Protein AF-A0A9N9IA95-F1 (afdb_monomer)

Sequence (141 aa):
MTVQQLKEKLVTHISIPADNMRLVYSGRVLKDEDMVDLYGVKEGHTIHVVRGAANRAAEQAANVTPTTTPTQRNVNGTATNSFGINHFGTSFEQDMRNMMNSPVIRALEEMGFVDQAANIRALLATGGDVNSAIEFLLAHR

Radius of gyration: 24.12 Å; Cα contacts (8 Å, |Δi|>4): 104; chains: 1; bounding box: 61×49×52 Å

Solvent-accessible surface area (backbone atoms only — not comparable to full-atom values): 9153 Å² total; per-residue (Å²): 108,36,36,44,60,52,34,56,59,41,36,79,80,38,102,50,55,51,73,31,50,36,46,36,46,98,92,38,72,67,52,52,88,39,50,42,60,80,76,70,61,55,90,94,63,81,69,49,77,44,83,37,75,59,63,83,85,59,82,86,76,85,91,83,84,85,91,83,88,88,84,90,87,88,82,85,88,79,93,73,92,75,81,90,79,83,84,87,81,61,74,66,62,54,50,53,52,53,50,70,71,30,74,66,52,55,54,39,35,75,74,67,51,72,52,61,67,61,52,50,50,23,22,63,75,48,74,67,36,65,72,57,16,52,54,50,48,64,75,72,106

Organism: NCBI:txid60492

pLDDT: mean 73.69, std 18.33, range [34.16, 94.69]

Mean predicted aligned error: 19.48 Å

Foldseek 3Di:
DFPLVVLVVVVVVDVAHSQQKWKADPNDTGDRRDDPVVSVDDPPGDIDIDGHDRPPVPVPDDDDDDDDDDDDDDDDDDDDDDDDDDPPPDVVVVVLVVVLPDVLLVVCVVVVNVPSVLLSVLCVVVVNDSVSSVVVSVVVD

Nearest PDB structures (foldseek):
  6qk9-assembly1_B  TM=9.459E-01  e=5.546E-04  Homo sapiens
  6nxl-assembly1_A  TM=9.500E-01  e=1.525E-03  Homo sapiens
  5o6t-assembly2_C  TM=9.173E-01  e=2.092E-03  Homo sapiens
  6njg-assembly1_C-2  TM=8.821E-01  e=1.525E-03  Homo sapiens
  5o6s-assembly1_A  TM=9.105E-01  e=3.696E-03  Homo sapiens

Secondary structure (DSSP, 8-state):
-BHHHHHHHHHHHSSS-GGGEEEEETTEEPPTTSBGGGGT--TT---EEEE--S-TTSTTS---------------------------SSHHHHHHHHHHT-HHHHHHHHTT---HHHHHHHHHHHTS-HHHHHHHHHHT-

InterPro domains:
  IPR000626 Ubiquitin-like domain [PF00240] (2-51)
  IPR000626 Ubiquitin-like domain [PS50053] (1-50)
  IPR009060 UBA-like superfamily [SSF46934] (96-139)
  IPR015496 Ubiquilin [PTHR10677] (1-103)
  IPR015940 Ubiquitin-associated domain [PF22562] (104-140)
  IPR015940 Ubiquitin-associated domain [PS50030] (99-140)
  IPR015940 Ubiquitin-associated domain [SM00165] (101-139)
  IPR029071 Ubiquitin-like domain superfamily [SSF54236] (1-72)

Structure (mmCIF, N/CA/C/O backbone):
data_AF-A0A9N9IA95-F1
#
_entry.id   AF-A0A9N9IA95-F1
#
loop_
_atom_site.group_PDB
_atom_site.id
_atom_site.type_symbol
_atom_site.label_atom_id
_atom_site.label_alt_id
_atom_site.label_comp_id
_atom_site.label_asym_id
_atom_site.label_entity_id
_atom_site.label_seq_id
_atom_site.pdbx_PDB_ins_code
_atom_site.Cartn_x
_atom_site.Cartn_y
_atom_site.Cartn_z
_atom_site.occupancy
_atom_site.B_iso_or_equiv
_atom_site.auth_seq_id
_atom_site.auth_comp_id
_atom_site.auth_asym_id
_atom_site.auth_atom_id
_atom_site.pdbx_PDB_model_num
ATOM 1 N N . MET A 1 1 ? -8.504 0.773 23.557 1.00 86.69 1 MET A N 1
ATOM 2 C CA . MET A 1 1 ? -7.602 -0.143 22.823 1.00 86.69 1 MET A CA 1
ATOM 3 C C . MET A 1 1 ? -6.894 0.671 21.759 1.00 86.69 1 MET A C 1
ATOM 5 O O . MET A 1 1 ? -7.575 1.378 21.017 1.00 86.69 1 MET A O 1
ATOM 9 N N . THR A 1 2 ? -5.563 0.617 21.722 1.00 94.62 2 THR A N 1
ATOM 10 C CA . THR A 1 2 ? -4.786 1.251 20.648 1.00 94.62 2 THR A CA 1
ATOM 11 C C . THR A 1 2 ? -4.814 0.391 19.391 1.00 94.62 2 THR A C 1
ATOM 13 O O . THR A 1 2 ? -5.128 -0.802 19.433 1.00 94.62 2 THR A O 1
ATOM 16 N N . VAL A 1 3 ? -4.489 0.996 18.257 1.00 93.81 3 VAL A N 1
ATOM 17 C CA . VAL A 1 3 ? -4.404 0.291 16.974 1.00 93.81 3 VAL A CA 1
ATOM 18 C C . VAL A 1 3 ? -3.288 -0.754 17.001 1.00 93.81 3 VAL A C 1
ATOM 20 O O . VAL A 1 3 ? -3.482 -1.848 16.473 1.00 93.81 3 VAL A O 1
ATOM 23 N N . GLN A 1 4 ? -2.170 -0.481 17.682 1.00 93.00 4 GLN A N 1
ATOM 24 C CA . GLN A 1 4 ? -1.114 -1.472 17.909 1.00 93.00 4 GLN A CA 1
ATOM 25 C C . GLN A 1 4 ? -1.643 -2.726 18.623 1.00 93.00 4 GLN A C 1
ATOM 27 O O . GLN A 1 4 ? -1.453 -3.836 18.132 1.00 93.00 4 GLN A O 1
ATOM 32 N N . GLN A 1 5 ? -2.383 -2.561 19.723 1.00 92.94 5 GLN A N 1
AT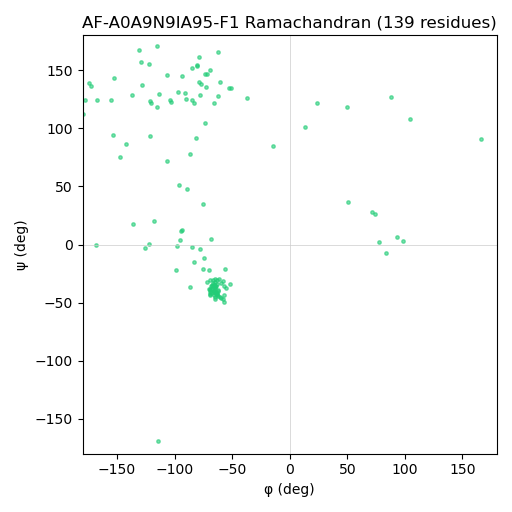OM 33 C CA . GLN A 1 5 ? -2.965 -3.692 20.460 1.00 92.94 5 GLN A CA 1
ATOM 34 C C . GLN A 1 5 ? -3.979 -4.478 19.617 1.00 92.94 5 GLN A C 1
ATOM 36 O O . GLN A 1 5 ? -4.094 -5.699 19.736 1.00 92.94 5 GLN A O 1
ATOM 41 N N . LEU A 1 6 ? -4.723 -3.789 18.744 1.00 92.25 6 LEU A N 1
ATOM 42 C CA . LEU A 1 6 ? -5.619 -4.439 17.789 1.00 92.25 6 LEU A CA 1
ATOM 43 C C . LEU A 1 6 ? -4.834 -5.275 16.766 1.00 92.25 6 LEU A C 1
ATOM 45 O O . LEU A 1 6 ? -5.215 -6.416 16.509 1.00 92.25 6 LEU A O 1
ATOM 49 N N . LYS A 1 7 ? -3.722 -4.756 16.225 1.00 91.38 7 LYS A N 1
ATOM 50 C CA . LYS A 1 7 ? -2.824 -5.513 15.336 1.00 91.38 7 LYS A CA 1
ATOM 51 C C . LYS A 1 7 ? -2.286 -6.765 16.016 1.00 91.38 7 LYS A C 1
ATOM 53 O O . LYS A 1 7 ? -2.347 -7.830 15.417 1.00 91.38 7 LYS A O 1
ATOM 58 N N . GLU A 1 8 ? -1.806 -6.659 17.254 1.00 92.25 8 GLU A N 1
ATOM 59 C CA . GLU A 1 8 ? -1.266 -7.797 18.013 1.00 92.25 8 GLU A CA 1
ATOM 60 C C . GLU A 1 8 ? -2.289 -8.928 18.158 1.00 92.25 8 GLU A C 1
ATOM 62 O O . GLU A 1 8 ? -1.965 -10.089 17.916 1.00 92.25 8 GLU A O 1
ATOM 67 N N . LYS A 1 9 ? -3.550 -8.592 1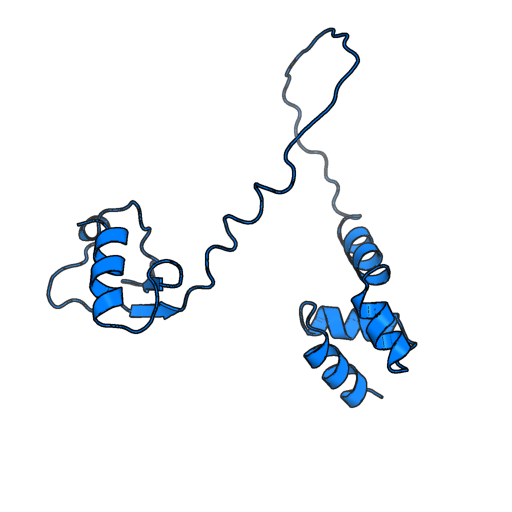8.457 1.00 90.94 9 LYS A N 1
ATOM 68 C CA . LYS A 1 9 ? -4.640 -9.578 18.483 1.00 90.94 9 LYS A CA 1
ATOM 69 C C . LYS A 1 9 ? -4.918 -10.186 17.111 1.00 90.94 9 LYS A C 1
ATOM 71 O O . LYS A 1 9 ? -5.219 -11.373 17.014 1.00 90.94 9 LYS A O 1
ATOM 76 N N . LEU A 1 10 ? -4.826 -9.384 16.051 1.00 90.88 10 LEU A N 1
ATOM 77 C CA . LEU A 1 10 ? -5.031 -9.860 14.688 1.00 90.88 10 LEU A CA 1
ATOM 78 C C . LEU A 1 10 ? -3.921 -10.821 14.253 1.00 90.88 10 LEU A C 1
ATOM 80 O O . LEU A 1 10 ? -4.249 -11.824 13.636 1.00 90.88 10 LEU A O 1
ATOM 84 N N . VAL A 1 11 ? -2.654 -10.606 14.627 1.00 90.75 11 VAL A N 1
ATOM 85 C CA . VAL A 1 11 ? -1.529 -11.513 14.288 1.00 90.75 11 VAL A CA 1
ATOM 86 C C . VAL A 1 11 ? -1.816 -12.971 14.669 1.00 90.75 11 VAL A C 1
ATOM 88 O O . VAL A 1 11 ? -1.400 -13.888 13.970 1.00 90.75 11 VAL A O 1
ATOM 91 N N . THR A 1 12 ? -2.551 -13.214 15.757 1.00 90.00 12 THR A N 1
ATOM 92 C CA . THR A 1 12 ? -2.933 -14.576 16.165 1.00 90.00 12 THR A CA 1
ATOM 93 C C . THR A 1 12 ? -3.943 -15.221 15.212 1.00 90.00 12 THR A C 1
ATOM 95 O O . THR A 1 12 ? -3.955 -16.438 15.049 1.00 90.00 12 THR A O 1
ATOM 98 N N . HIS A 1 13 ? -4.795 -14.416 14.582 1.00 85.38 13 HIS A N 1
ATOM 99 C CA . HIS A 1 13 ? -5.862 -14.877 13.695 1.00 85.38 13 HIS A CA 1
ATOM 100 C C . HIS A 1 13 ? -5.498 -14.796 12.210 1.00 85.38 13 HIS A C 1
ATOM 102 O O . HIS A 1 13 ? -6.095 -15.502 11.398 1.00 85.38 13 HIS A O 1
ATOM 108 N N . ILE A 1 14 ? -4.536 -13.951 11.842 1.00 86.00 14 ILE A N 1
ATOM 109 C CA . ILE A 1 14 ? -4.104 -13.734 10.464 1.00 86.00 14 ILE A CA 1
ATOM 110 C C . ILE A 1 14 ? -2.588 -13.877 10.345 1.00 86.00 14 ILE A C 1
ATOM 112 O O . ILE A 1 14 ? -1.830 -13.348 11.147 1.00 86.00 14 ILE A O 1
ATOM 116 N N . SER A 1 15 ? -2.126 -14.550 9.291 1.00 86.38 15 SER A N 1
ATOM 117 C CA . SER A 1 15 ? -0.702 -14.847 9.058 1.00 86.38 15 SER A CA 1
ATOM 118 C C . SER A 1 15 ? 0.120 -13.631 8.571 1.00 86.38 15 SER A C 1
ATOM 120 O O . SER A 1 15 ? 1.016 -13.774 7.737 1.00 86.38 15 SER A O 1
ATOM 122 N N . ILE A 1 16 ? -0.197 -12.421 9.041 1.00 85.69 16 ILE A N 1
ATOM 123 C CA . ILE A 1 16 ? 0.494 -11.166 8.711 1.00 85.69 16 ILE A CA 1
ATOM 124 C C . ILE A 1 16 ? 1.021 -10.569 10.023 1.00 85.69 16 ILE A C 1
ATOM 126 O O . ILE A 1 16 ? 0.216 -10.299 10.913 1.00 85.69 16 ILE A O 1
ATOM 130 N N . PRO A 1 17 ? 2.337 -10.336 10.169 1.00 88.62 17 PRO A N 1
ATOM 131 C CA . PRO A 1 17 ? 2.893 -9.747 11.384 1.00 88.62 17 PRO A CA 1
ATOM 132 C C . PRO A 1 17 ? 2.476 -8.276 11.529 1.00 88.62 17 PRO A C 1
ATOM 134 O O . PRO A 1 17 ? 2.295 -7.582 10.528 1.00 88.62 17 PRO A O 1
ATOM 137 N N . ALA A 1 18 ? 2.362 -7.794 12.771 1.00 87.50 18 ALA A N 1
ATOM 138 C CA . ALA A 1 18 ? 1.859 -6.452 13.092 1.00 87.50 18 ALA A CA 1
ATOM 139 C C . ALA A 1 18 ? 2.624 -5.326 12.371 1.00 87.50 18 ALA A C 1
ATOM 141 O O . ALA A 1 18 ? 2.005 -4.372 11.902 1.00 87.50 18 ALA A O 1
ATOM 142 N N . ASP A 1 19 ? 3.942 -5.477 12.215 1.00 86.69 19 ASP A N 1
ATOM 143 C CA . ASP A 1 19 ? 4.804 -4.507 11.524 1.00 86.69 19 ASP A CA 1
ATOM 144 C C . ASP A 1 19 ? 4.480 -4.376 10.022 1.00 86.69 19 ASP A C 1
ATOM 146 O O . ASP A 1 19 ? 4.509 -3.290 9.449 1.00 86.69 19 ASP A O 1
ATOM 150 N N . ASN A 1 20 ? 4.040 -5.474 9.398 1.00 90.12 20 ASN A N 1
ATOM 151 C CA . ASN A 1 20 ? 3.599 -5.510 8.002 1.00 90.12 20 ASN A CA 1
ATOM 152 C C . ASN A 1 20 ? 2.084 -5.305 7.856 1.00 90.12 20 ASN A C 1
ATOM 154 O O . ASN A 1 20 ? 1.519 -5.591 6.799 1.00 90.12 20 ASN A O 1
ATOM 158 N N . MET A 1 21 ? 1.388 -4.869 8.907 1.00 90.62 21 MET A N 1
ATOM 159 C CA . MET A 1 21 ? -0.065 -4.749 8.905 1.00 90.62 21 MET A CA 1
ATOM 160 C C . MET A 1 21 ? -0.483 -3.287 8.763 1.00 90.62 21 MET A C 1
ATOM 162 O O . MET A 1 21 ? -0.129 -2.437 9.581 1.00 90.62 21 MET A O 1
ATOM 166 N N . ARG A 1 22 ? -1.299 -2.988 7.749 1.00 90.81 22 ARG A N 1
ATOM 167 C CA . ARG A 1 22 ? -1.936 -1.678 7.581 1.00 90.81 22 ARG A CA 1
ATOM 168 C C . ARG A 1 22 ? -3.444 -1.840 7.721 1.00 90.81 22 ARG A C 1
ATOM 170 O O . ARG A 1 22 ? -4.068 -2.552 6.936 1.00 90.81 22 ARG A O 1
ATOM 177 N N . LEU A 1 2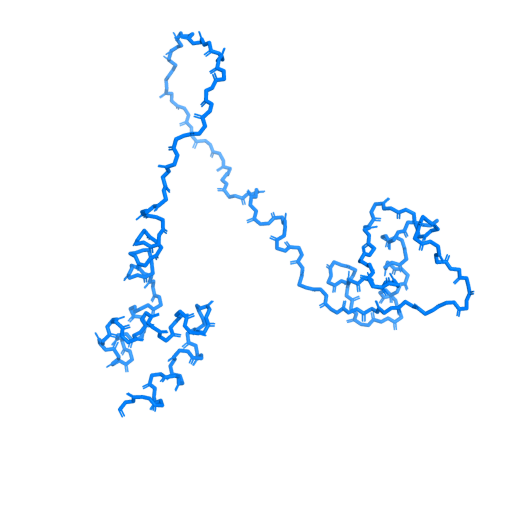3 ? -4.016 -1.178 8.723 1.00 92.50 23 LEU A N 1
ATOM 178 C CA . LEU A 1 23 ? -5.459 -1.144 8.940 1.00 92.50 23 LEU A CA 1
ATOM 179 C C . LEU A 1 23 ? -6.026 0.056 8.187 1.00 92.50 23 LEU A C 1
ATOM 181 O O . LEU A 1 23 ? -5.518 1.170 8.328 1.00 92.50 23 LEU A O 1
ATOM 185 N N . VAL A 1 24 ? -7.074 -0.173 7.400 1.00 93.44 24 VAL A N 1
ATOM 186 C CA . VAL A 1 24 ? -7.794 0.863 6.660 1.00 93.44 24 VAL A CA 1
ATOM 187 C C . VAL A 1 24 ? -9.259 0.849 7.080 1.00 93.44 24 VAL A C 1
ATOM 189 O O . VAL A 1 24 ? -9.943 -0.170 6.975 1.00 93.44 24 VAL A O 1
ATOM 192 N N . TYR A 1 25 ? -9.743 1.997 7.542 1.00 94.69 25 TYR A N 1
ATOM 193 C CA . TYR A 1 25 ? -11.117 2.195 7.985 1.00 94.69 25 TYR A CA 1
ATOM 194 C C . TYR A 1 25 ? -11.656 3.523 7.459 1.00 94.69 25 TYR A C 1
ATOM 196 O O . TYR A 1 25 ? -11.014 4.563 7.600 1.00 94.69 25 TYR A O 1
ATOM 204 N N . SER A 1 26 ? -12.826 3.489 6.814 1.00 91.69 26 SER A N 1
ATOM 205 C CA . SER A 1 26 ? -13.447 4.667 6.188 1.00 91.69 26 SER A CA 1
ATOM 206 C C . SER A 1 26 ? -12.492 5.452 5.262 1.00 91.69 26 SER A C 1
ATOM 208 O O . SER A 1 26 ? -12.503 6.683 5.230 1.00 91.69 26 SER A O 1
ATOM 210 N N . GLY A 1 27 ? -11.614 4.739 4.544 1.00 90.44 27 GLY A N 1
ATOM 211 C CA . GLY A 1 27 ? -10.602 5.323 3.652 1.00 90.44 27 GLY A CA 1
ATOM 212 C C . GLY A 1 27 ? -9.370 5.914 4.350 1.00 90.44 27 GLY A C 1
ATOM 213 O O . GLY A 1 27 ? -8.484 6.436 3.677 1.00 90.44 27 GLY A O 1
ATOM 214 N N . ARG A 1 28 ? -9.275 5.827 5.681 1.00 89.81 28 ARG A N 1
ATOM 215 C CA . ARG A 1 28 ? -8.128 6.304 6.462 1.00 89.81 28 ARG A CA 1
ATOM 216 C C . ARG A 1 28 ? -7.301 5.145 6.975 1.00 89.81 28 ARG A C 1
ATOM 218 O O . ARG A 1 28 ? -7.829 4.093 7.319 1.00 89.81 28 ARG A O 1
ATOM 225 N N . VAL A 1 29 ? -5.999 5.364 7.046 1.00 91.94 29 VAL A N 1
ATOM 226 C CA . VAL A 1 29 ? -5.058 4.401 7.611 1.00 91.94 29 VAL A CA 1
ATOM 227 C C . VAL A 1 29 ? -4.924 4.704 9.088 1.00 91.94 29 VAL A C 1
ATOM 229 O O . VAL A 1 29 ? -4.632 5.844 9.449 1.00 91.94 29 VAL A O 1
ATOM 232 N N . LEU A 1 30 ? -5.165 3.701 9.924 1.00 93.12 30 LEU A N 1
ATOM 233 C CA . LEU A 1 30 ? -5.085 3.861 11.369 1.00 93.12 30 LEU A CA 1
ATOM 234 C C . LEU A 1 30 ? -3.616 3.862 11.798 1.00 93.12 30 LEU A C 1
ATOM 236 O O . LEU A 1 30 ? -2.828 3.053 11.302 1.00 93.12 30 LEU A O 1
ATOM 240 N N . LYS A 1 31 ? -3.265 4.762 12.716 1.00 92.38 31 LYS A N 1
ATOM 241 C CA . LYS A 1 31 ? -1.920 4.859 13.295 1.00 92.38 31 LYS A CA 1
ATOM 242 C C . LYS A 1 31 ? -1.821 4.071 14.589 1.00 92.38 31 LYS A C 1
ATOM 244 O O . LYS A 1 31 ? -2.758 4.075 15.377 1.00 92.38 31 LYS A O 1
ATOM 249 N N . ASP A 1 32 ? -0.661 3.478 14.825 1.00 91.06 32 ASP A N 1
ATOM 250 C CA . ASP A 1 32 ? -0.443 2.490 15.888 1.00 91.06 32 ASP A CA 1
ATOM 251 C C . ASP A 1 32 ? -0.599 3.072 17.299 1.00 91.06 32 ASP A C 1
ATOM 253 O O . ASP A 1 32 ? -1.167 2.415 18.176 1.00 91.06 32 ASP A O 1
ATOM 257 N N . GLU A 1 33 ? -0.173 4.324 17.475 1.00 93.56 33 GLU A N 1
ATOM 258 C CA . GLU A 1 33 ? -0.237 5.079 18.732 1.00 93.56 33 GLU A CA 1
ATOM 259 C C . GLU A 1 33 ? -1.652 5.582 19.062 1.00 93.56 33 GLU A C 1
ATOM 261 O O . GLU A 1 33 ? -1.966 5.848 20.224 1.00 93.56 33 GLU A O 1
ATOM 266 N N . ASP A 1 34 ? -2.529 5.690 18.061 1.00 94.19 34 ASP A N 1
ATOM 267 C CA . ASP A 1 34 ? -3.867 6.237 18.248 1.00 94.19 34 ASP A CA 1
ATOM 268 C C . ASP A 1 34 ? -4.841 5.200 18.828 1.00 94.19 34 ASP A C 1
ATOM 270 O O . ASP A 1 34 ? -4.734 3.980 18.645 1.00 94.19 34 ASP A O 1
ATOM 274 N N . MET A 1 35 ? -5.866 5.709 19.511 1.00 94.38 35 MET A N 1
ATOM 275 C CA . MET A 1 35 ? -6.994 4.900 19.965 1.00 94.38 35 MET A CA 1
ATOM 276 C C . MET A 1 35 ? -7.885 4.526 18.780 1.00 94.38 35 MET A C 1
ATOM 278 O O . MET A 1 35 ? -8.263 5.376 17.980 1.00 94.38 35 MET A O 1
ATOM 282 N N . VAL A 1 36 ? -8.301 3.261 18.714 1.00 92.88 36 VAL A N 1
ATOM 283 C CA . VAL A 1 36 ? -9.214 2.757 17.669 1.00 92.88 36 VAL A CA 1
ATOM 284 C C . VAL A 1 36 ? -10.539 3.540 17.650 1.00 92.88 36 VAL A C 1
ATOM 286 O O . VAL A 1 36 ? -11.077 3.836 16.584 1.00 92.88 36 VAL A O 1
ATOM 289 N N . ASP A 1 37 ? -11.012 3.950 18.828 1.00 91.75 37 ASP A N 1
ATOM 290 C CA . ASP A 1 37 ? -12.248 4.720 19.014 1.00 91.75 37 ASP A CA 1
ATOM 291 C C . ASP A 1 37 ? -12.190 6.123 18.375 1.00 91.75 37 ASP A C 1
ATOM 293 O O . ASP A 1 37 ? -13.191 6.605 17.851 1.00 91.75 37 ASP A O 1
ATOM 297 N N . LEU A 1 38 ? -10.995 6.733 18.295 1.00 92.81 38 LEU A N 1
ATOM 298 C CA . LEU A 1 38 ? -10.770 8.044 17.661 1.00 92.81 38 LEU A CA 1
ATOM 299 C C . LEU A 1 38 ? -11.200 8.050 16.186 1.00 92.81 38 LEU A C 1
ATOM 301 O O . LEU A 1 38 ? -11.635 9.066 15.646 1.00 92.81 38 LEU A O 1
ATOM 305 N N . TYR A 1 39 ? -11.083 6.897 15.530 1.00 93.00 39 TYR A N 1
ATOM 306 C CA . TYR A 1 39 ? -11.457 6.725 14.134 1.00 93.00 39 TYR A CA 1
ATOM 307 C C . TYR A 1 39 ? -12.948 6.417 13.954 1.00 93.00 39 TYR A C 1
ATOM 309 O O . TYR A 1 39 ? -13.396 6.302 12.817 1.00 93.00 39 TYR A O 1
ATOM 317 N N . GLY A 1 40 ? -13.725 6.295 15.036 1.00 91.81 40 GLY A N 1
ATOM 318 C CA . GLY A 1 40 ? -15.143 5.934 14.997 1.00 91.81 40 GLY A CA 1
ATOM 319 C C . GLY A 1 40 ? -15.383 4.456 14.686 1.00 91.81 40 GLY A C 1
ATOM 320 O O . GLY A 1 40 ? -16.412 4.109 14.103 1.00 91.81 40 GLY A O 1
ATOM 321 N N . VAL A 1 41 ? -14.421 3.590 15.009 1.00 91.69 41 VAL A N 1
ATOM 322 C CA . VAL A 1 41 ? -14.538 2.135 14.858 1.00 91.69 41 VAL A CA 1
ATOM 323 C C . VAL A 1 41 ? -15.383 1.578 16.000 1.00 91.69 41 VAL A C 1
ATOM 325 O O . VAL A 1 41 ? -15.095 1.832 17.167 1.00 91.69 41 VAL A O 1
ATOM 328 N N . LYS A 1 42 ? -16.407 0.789 15.665 1.00 89.94 42 LYS A N 1
ATOM 329 C CA . LYS A 1 42 ? -17.309 0.137 16.622 1.00 89.94 42 LYS A CA 1
ATOM 330 C C . LYS A 1 42 ? -17.464 -1.345 16.301 1.00 89.94 42 LYS A C 1
ATOM 332 O O . LYS A 1 42 ? -17.085 -1.805 15.225 1.00 89.94 42 LYS A O 1
ATOM 337 N N . GLU A 1 43 ? -18.036 -2.090 17.236 1.00 86.94 43 GLU A N 1
ATOM 338 C CA . GLU A 1 43 ? -18.374 -3.494 17.018 1.00 86.94 43 GLU A CA 1
ATOM 339 C C . GLU A 1 43 ? -19.380 -3.640 15.860 1.00 86.94 43 GLU A C 1
ATOM 341 O O . GLU A 1 43 ? -20.273 -2.811 15.688 1.00 86.94 43 GLU A O 1
ATOM 346 N N . GLY A 1 44 ? -19.193 -4.657 15.014 1.00 88.75 44 GLY A N 1
ATOM 347 C CA . GLY A 1 44 ? -19.977 -4.858 13.787 1.00 88.75 44 GLY A CA 1
ATOM 348 C C . GLY A 1 44 ? -19.495 -4.061 12.567 1.00 88.75 44 GLY A C 1
ATOM 349 O O . GLY A 1 44 ? -19.971 -4.300 11.458 1.00 88.75 44 GLY A O 1
ATOM 350 N N . HIS A 1 45 ? -18.533 -3.148 12.725 1.00 92.19 45 HIS A N 1
ATOM 351 C CA . HIS A 1 45 ? -17.941 -2.429 11.599 1.00 92.19 45 HIS A CA 1
ATOM 352 C C . HIS A 1 45 ? -16.800 -3.232 10.959 1.00 92.19 45 HIS A C 1
ATOM 354 O O . HIS A 1 45 ? -16.109 -4.007 11.617 1.00 92.19 45 HIS A O 1
ATOM 360 N N . THR A 1 46 ? -16.578 -3.022 9.659 1.00 92.06 46 THR A N 1
ATOM 361 C CA . THR A 1 46 ? -15.532 -3.728 8.905 1.00 92.06 46 THR A CA 1
ATOM 362 C C . THR A 1 46 ? -14.263 -2.886 8.806 1.00 92.06 46 THR A C 1
ATOM 364 O O . THR A 1 46 ? -14.313 -1.717 8.423 1.00 92.06 46 THR A O 1
ATOM 367 N N . ILE A 1 47 ? -13.118 -3.493 9.116 1.00 93.12 47 ILE A N 1
ATOM 368 C CA . ILE A 1 47 ? -11.787 -2.906 8.936 1.00 93.12 47 ILE A CA 1
ATOM 369 C C . ILE A 1 47 ? -11.060 -3.722 7.873 1.00 93.12 47 ILE A C 1
ATOM 371 O O . ILE A 1 47 ? -10.988 -4.946 7.968 1.00 93.12 47 ILE A O 1
ATOM 375 N N . HIS A 1 48 ? -10.493 -3.049 6.874 1.00 93.19 48 HIS A N 1
ATOM 376 C CA . HIS A 1 48 ? -9.678 -3.712 5.865 1.00 93.19 48 HIS A CA 1
ATOM 377 C C . HIS A 1 48 ? -8.249 -3.854 6.377 1.00 93.19 48 HIS A C 1
ATOM 379 O O . HIS A 1 48 ? -7.607 -2.865 6.733 1.00 93.19 48 HIS A O 1
ATOM 385 N N . VAL A 1 49 ? -7.743 -5.083 6.386 1.00 92.25 49 VAL A N 1
ATOM 386 C CA . VAL A 1 49 ? -6.348 -5.372 6.713 1.00 92.25 49 VAL A CA 1
ATOM 387 C C . VAL A 1 49 ? -5.597 -5.647 5.419 1.00 92.25 49 VAL A C 1
ATOM 389 O O . VAL A 1 49 ? -5.968 -6.544 4.665 1.00 92.25 49 VAL A O 1
ATOM 392 N N . VAL A 1 50 ? -4.543 -4.875 5.154 1.00 90.25 50 VAL A N 1
ATOM 393 C CA . VAL A 1 50 ? -3.666 -5.076 3.993 1.00 90.25 50 VAL A CA 1
ATOM 394 C C . VAL A 1 50 ? -2.222 -5.275 4.442 1.00 90.25 50 VAL A C 1
ATOM 396 O O . VAL A 1 50 ? -1.821 -4.817 5.516 1.00 90.25 50 VAL A O 1
ATOM 399 N N . ARG A 1 51 ? -1.428 -5.951 3.607 1.00 88.19 51 ARG A N 1
ATOM 400 C CA . ARG A 1 51 ? 0.014 -6.096 3.820 1.00 88.19 51 ARG A CA 1
ATOM 401 C C . ARG A 1 51 ? 0.688 -4.757 3.512 1.00 88.19 51 ARG A C 1
ATOM 403 O O . ARG A 1 51 ? 0.776 -4.355 2.356 1.00 88.19 51 ARG A O 1
ATOM 410 N N . GLY A 1 52 ? 1.088 -4.039 4.553 1.00 75.06 52 GLY A N 1
ATOM 411 C CA . GLY A 1 52 ? 1.953 -2.873 4.437 1.00 75.06 52 GLY A CA 1
ATOM 412 C C . GLY A 1 52 ? 3.382 -3.315 4.133 1.00 75.06 52 GLY A C 1
ATOM 413 O O . GLY A 1 52 ? 3.817 -4.369 4.594 1.00 75.06 52 GLY A O 1
ATOM 414 N N . ALA A 1 53 ? 4.113 -2.518 3.357 1.00 66.12 53 ALA A N 1
ATOM 415 C CA . ALA A 1 53 ? 5.565 -2.616 3.365 1.00 66.12 53 ALA A CA 1
ATOM 416 C C . ALA A 1 53 ? 6.030 -2.181 4.761 1.00 66.12 53 ALA A C 1
ATOM 418 O O . ALA A 1 53 ? 5.682 -1.066 5.166 1.00 66.12 53 ALA A O 1
ATOM 419 N N . ALA A 1 54 ? 6.740 -3.061 5.482 1.00 57.91 54 ALA A N 1
ATOM 420 C CA . ALA A 1 54 ? 7.446 -2.727 6.719 1.00 57.91 54 ALA A CA 1
ATOM 421 C C . ALA A 1 54 ? 8.035 -1.324 6.584 1.00 57.91 54 ALA A C 1
ATOM 423 O O . ALA A 1 54 ? 8.677 -1.028 5.576 1.00 57.91 54 ALA A O 1
ATOM 424 N N . ASN A 1 55 ? 7.712 -0.459 7.540 1.00 51.88 55 ASN A N 1
ATOM 425 C CA . ASN A 1 55 ? 8.145 0.929 7.659 1.00 51.88 55 ASN A CA 1
ATOM 426 C C . ASN A 1 55 ? 9.348 1.342 6.770 1.00 51.88 55 ASN A C 1
ATOM 428 O O . ASN A 1 55 ? 10.460 1.494 7.265 1.00 51.88 55 ASN A O 1
ATOM 432 N N . ARG A 1 56 ? 9.123 1.724 5.498 1.00 49.16 56 ARG A N 1
ATOM 433 C CA . ARG A 1 56 ? 10.103 2.553 4.747 1.00 49.16 56 ARG A CA 1
ATOM 434 C C . ARG A 1 56 ? 10.203 3.982 5.308 1.00 49.16 56 ARG A C 1
ATOM 436 O O . ARG A 1 56 ? 10.888 4.823 4.741 1.00 49.16 56 ARG A O 1
ATOM 443 N N . ALA A 1 57 ? 9.507 4.271 6.409 1.00 50.38 57 ALA A N 1
ATOM 444 C CA . ALA A 1 57 ? 9.557 5.536 7.133 1.00 50.38 57 ALA A CA 1
ATOM 445 C C . ALA A 1 57 ? 10.548 5.531 8.319 1.00 50.38 57 ALA A C 1
ATOM 447 O O . ALA A 1 57 ? 10.639 6.538 9.015 1.00 50.38 57 ALA A 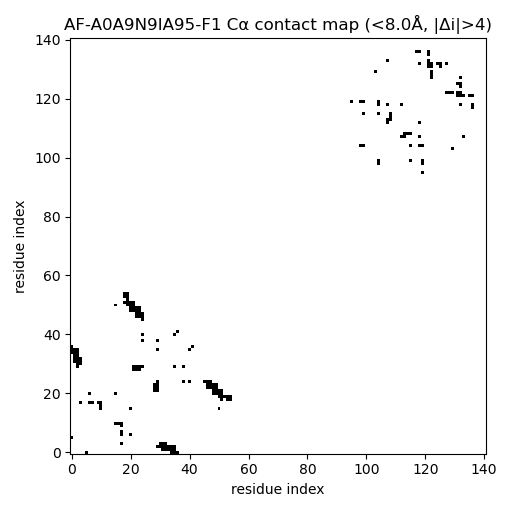O 1
ATOM 448 N N . ALA A 1 58 ? 11.310 4.447 8.539 1.00 50.47 58 ALA A N 1
ATOM 449 C CA . ALA A 1 58 ? 12.362 4.384 9.566 1.00 50.47 58 ALA A CA 1
ATOM 450 C C . ALA A 1 58 ? 13.774 4.042 9.030 1.00 50.47 58 ALA A C 1
ATOM 452 O O . ALA A 1 58 ? 14.734 4.053 9.796 1.00 50.47 58 ALA A O 1
ATOM 453 N N . GLU A 1 59 ? 13.959 3.841 7.720 1.00 42.19 59 GLU A N 1
ATOM 454 C CA . GLU A 1 59 ? 15.283 3.651 7.089 1.00 42.19 59 GLU A CA 1
ATOM 455 C C . GLU A 1 59 ? 15.930 4.978 6.647 1.00 42.19 59 GLU A C 1
ATOM 457 O O . GLU A 1 59 ? 16.435 5.119 5.534 1.00 42.19 59 GLU A O 1
ATOM 462 N N . GLN A 1 60 ? 15.935 5.978 7.533 1.00 46.06 60 GLN A N 1
ATOM 463 C CA . GLN A 1 60 ? 16.806 7.154 7.386 1.00 46.06 60 GLN A CA 1
ATOM 464 C C . GLN A 1 60 ? 17.504 7.579 8.683 1.00 46.06 60 GLN A C 1
ATOM 466 O O . GLN A 1 60 ? 18.052 8.674 8.769 1.00 46.06 60 GLN A O 1
ATOM 471 N N . ALA A 1 61 ? 17.566 6.690 9.677 1.00 48.19 61 ALA A N 1
ATOM 472 C CA . ALA A 1 61 ? 18.347 6.926 10.883 1.00 48.19 61 ALA A CA 1
ATOM 473 C C . ALA A 1 61 ? 18.929 5.622 11.447 1.00 48.19 61 ALA A C 1
ATOM 475 O O . ALA A 1 61 ? 18.415 5.107 12.429 1.00 48.19 61 ALA A O 1
ATOM 476 N N . ALA A 1 62 ? 19.983 5.091 10.815 1.00 46.94 62 ALA A N 1
ATOM 477 C CA . ALA A 1 62 ? 21.123 4.434 11.479 1.00 46.94 62 ALA A CA 1
ATOM 478 C C . ALA A 1 62 ? 21.974 3.641 10.473 1.00 46.94 62 ALA A C 1
ATOM 480 O O . ALA A 1 62 ? 21.797 2.442 10.290 1.00 46.94 62 ALA A O 1
ATOM 481 N N . ASN A 1 63 ? 22.981 4.291 9.893 1.00 43.44 63 ASN A N 1
ATOM 482 C CA . ASN A 1 63 ? 24.253 3.609 9.675 1.00 43.44 63 ASN A CA 1
ATOM 483 C C . ASN A 1 63 ? 25.391 4.599 9.922 1.00 43.44 63 ASN A C 1
ATOM 485 O O . ASN A 1 63 ? 25.795 5.286 8.994 1.00 43.44 63 ASN A O 1
ATOM 489 N N . VAL A 1 64 ? 25.824 4.725 11.183 1.00 44.56 64 VAL A N 1
ATOM 490 C CA . VAL A 1 64 ? 27.238 4.655 11.604 1.00 44.56 64 VAL A CA 1
ATOM 491 C C . VAL A 1 64 ? 27.362 4.784 13.133 1.00 44.56 64 VAL A C 1
ATOM 493 O O . VAL A 1 64 ? 26.933 5.765 13.737 1.00 44.56 64 VAL A O 1
ATOM 496 N N . THR A 1 65 ? 28.004 3.792 13.747 1.00 42.22 65 THR A N 1
ATOM 497 C CA . THR A 1 65 ? 28.554 3.799 15.118 1.00 42.22 65 THR A CA 1
ATOM 498 C C . THR A 1 65 ? 30.101 3.679 15.015 1.00 42.22 65 THR A C 1
ATOM 500 O O . THR A 1 65 ? 30.601 3.489 13.908 1.00 42.22 65 THR A O 1
ATOM 503 N N . PRO A 1 66 ? 30.902 3.839 16.090 1.00 60.53 66 PRO A N 1
ATOM 504 C CA . PRO A 1 66 ? 31.717 5.028 16.369 1.00 60.53 66 PRO A CA 1
ATOM 505 C C . PRO A 1 66 ? 33.253 4.786 16.332 1.00 60.53 66 PRO A C 1
ATOM 507 O O . PRO A 1 66 ? 33.712 3.691 16.014 1.00 60.53 66 PRO A O 1
ATOM 510 N N . THR A 1 67 ? 34.017 5.794 16.805 1.00 39.00 67 THR A N 1
ATOM 511 C CA . THR A 1 67 ? 35.471 5.865 17.159 1.00 39.00 67 THR A CA 1
ATOM 512 C C . THR A 1 67 ? 36.422 6.239 15.998 1.00 39.00 67 THR A C 1
ATOM 514 O O . THR A 1 67 ? 36.351 5.623 14.948 1.00 39.00 67 THR A O 1
ATOM 517 N N . THR A 1 68 ? 37.320 7.243 16.037 1.00 41.03 68 THR A N 1
ATOM 518 C CA . THR A 1 68 ? 38.050 7.992 17.098 1.00 41.03 68 THR A CA 1
ATOM 519 C C . THR A 1 68 ? 38.418 9.433 16.646 1.00 41.03 68 THR A C 1
ATOM 521 O O . THR A 1 68 ? 38.821 9.637 15.504 1.00 41.03 68 THR A O 1
ATOM 524 N N . THR A 1 69 ? 38.356 10.410 17.564 1.00 41.88 69 THR A N 1
ATOM 525 C CA . THR A 1 69 ? 38.914 11.799 17.527 1.00 41.88 69 THR A CA 1
ATOM 526 C C . THR A 1 69 ? 40.468 11.814 17.431 1.00 41.88 69 THR A C 1
ATOM 528 O O . THR A 1 69 ? 41.033 10.755 17.711 1.00 41.88 69 THR A O 1
ATOM 531 N N . PRO A 1 70 ? 41.215 12.918 17.105 1.00 57.97 70 PRO A N 1
ATOM 532 C CA . PRO A 1 70 ? 41.071 14.342 17.518 1.00 57.97 70 PRO A CA 1
ATOM 533 C C . PRO A 1 70 ? 41.071 15.357 16.332 1.00 57.97 70 PRO A C 1
ATOM 535 O O . PRO A 1 70 ? 41.590 15.078 15.262 1.00 57.97 70 PRO A O 1
ATOM 538 N N . THR A 1 71 ? 40.528 16.582 16.395 1.00 38.78 71 THR A N 1
ATOM 539 C CA . THR A 1 71 ? 41.032 17.721 17.191 1.00 38.78 71 THR A CA 1
ATOM 540 C C . THR A 1 71 ? 40.035 18.896 17.138 1.00 38.78 71 THR A C 1
ATOM 542 O O . THR A 1 71 ? 39.515 19.242 16.082 1.00 38.78 71 THR A O 1
ATOM 545 N N . GLN A 1 72 ? 39.793 19.514 18.295 1.00 54.69 72 GLN A N 1
ATOM 546 C CA . GLN A 1 72 ? 38.969 20.710 18.517 1.00 54.69 72 GLN A CA 1
ATOM 547 C C . GLN A 1 72 ? 39.634 21.994 17.974 1.00 54.69 72 GLN A C 1
ATOM 549 O O . GLN A 1 72 ? 40.835 22.153 18.183 1.00 54.69 72 GLN A O 1
ATOM 554 N N . ARG A 1 73 ? 38.861 22.977 17.471 1.00 42.28 73 ARG A N 1
ATOM 555 C CA . ARG A 1 73 ? 38.550 24.228 18.213 1.00 42.28 73 ARG A CA 1
ATOM 556 C C . ARG A 1 73 ? 37.530 25.127 17.482 1.00 42.28 73 ARG A C 1
ATOM 558 O O . ARG A 1 73 ? 37.559 25.290 16.272 1.00 42.28 73 ARG A O 1
ATOM 565 N N . ASN A 1 74 ? 36.638 25.671 18.299 1.00 57.75 74 ASN A N 1
ATOM 566 C CA . ASN A 1 74 ? 35.426 26.465 18.072 1.00 57.75 74 ASN A CA 1
ATOM 567 C C . ASN A 1 74 ? 35.716 27.962 17.798 1.00 57.75 74 ASN A C 1
ATOM 569 O O . ASN A 1 74 ? 36.702 28.451 18.340 1.00 57.75 74 ASN A O 1
ATOM 573 N N . VAL A 1 75 ? 34.839 28.685 17.075 1.00 42.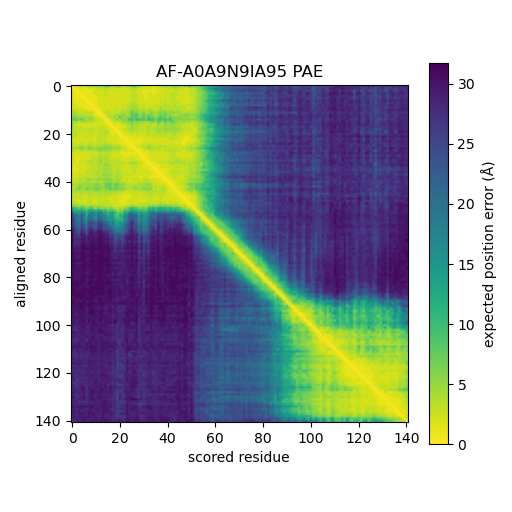31 75 VAL A N 1
ATOM 574 C CA . VAL A 1 75 ? 34.066 29.841 17.609 1.00 42.31 75 VAL A CA 1
ATOM 575 C C . VAL A 1 75 ? 32.929 30.293 16.667 1.00 42.31 75 VAL A C 1
ATOM 577 O O . VAL A 1 75 ? 33.175 30.667 15.528 1.00 42.31 75 VAL A O 1
ATOM 580 N N . ASN A 1 76 ? 31.715 30.315 17.240 1.00 40.41 76 ASN A N 1
ATOM 581 C CA . ASN A 1 76 ? 30.574 31.232 17.049 1.00 40.41 76 ASN A CA 1
ATOM 582 C C . ASN A 1 76 ? 30.090 31.535 15.616 1.00 40.41 76 ASN A C 1
ATOM 584 O O . ASN A 1 76 ? 30.781 32.160 14.830 1.00 40.41 76 ASN A O 1
ATOM 588 N N . GLY A 1 77 ? 28.856 31.227 15.219 1.00 51.19 77 GLY A N 1
ATOM 589 C CA . GLY A 1 77 ? 27.615 31.328 15.983 1.00 51.19 77 GLY A CA 1
ATOM 590 C C . GLY A 1 77 ? 26.835 32.547 15.497 1.00 51.19 77 GLY A C 1
ATOM 591 O O . GLY A 1 77 ? 27.243 33.671 15.757 1.00 51.19 77 GLY A O 1
ATOM 592 N N . THR A 1 78 ? 25.735 32.319 14.781 1.00 34.16 78 THR A N 1
ATOM 593 C CA . THR A 1 78 ? 24.492 33.111 14.835 1.00 34.16 78 THR A CA 1
ATOM 594 C C . THR A 1 78 ? 23.483 32.502 13.868 1.00 34.16 78 THR A C 1
ATOM 596 O O . THR A 1 78 ? 23.652 32.509 12.654 1.00 34.16 78 THR A O 1
ATOM 599 N N . ALA A 1 79 ? 22.419 31.947 14.438 1.00 55.91 79 ALA A N 1
ATOM 600 C CA . ALA A 1 79 ? 21.192 31.677 13.718 1.00 55.91 79 ALA A CA 1
ATOM 601 C C . ALA A 1 79 ? 20.604 33.006 13.221 1.00 55.91 79 ALA A C 1
ATOM 603 O O . ALA A 1 79 ? 20.408 33.939 14.002 1.00 55.91 79 ALA A O 1
ATOM 604 N N . THR A 1 80 ? 20.297 33.090 11.931 1.00 42.81 80 THR A N 1
ATOM 605 C CA . THR A 1 80 ? 19.334 34.059 11.412 1.00 42.81 80 THR A CA 1
ATOM 606 C C . THR A 1 80 ? 18.747 33.531 10.112 1.00 42.81 80 THR A C 1
ATOM 608 O O . THR A 1 80 ? 19.459 33.147 9.188 1.00 42.81 80 THR A O 1
ATOM 611 N N . ASN A 1 81 ? 17.420 33.446 10.109 1.00 56.38 81 ASN A N 1
ATOM 612 C CA . ASN A 1 81 ? 16.576 32.971 9.024 1.00 56.38 81 ASN A CA 1
ATOM 613 C C .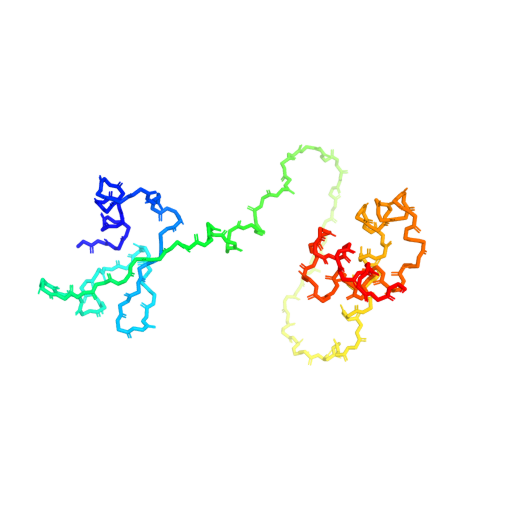 ASN A 1 81 ? 16.908 33.661 7.702 1.00 56.38 81 ASN A C 1
ATOM 615 O O . ASN A 1 81 ? 16.965 34.888 7.653 1.00 56.38 81 ASN A O 1
ATOM 619 N N . SER A 1 82 ? 17.013 32.897 6.615 1.00 42.97 82 SER A N 1
ATOM 620 C CA . SER A 1 82 ? 16.925 33.441 5.259 1.00 42.97 82 SER A CA 1
ATOM 621 C C . SER A 1 82 ? 16.439 32.376 4.277 1.00 42.97 82 SER A C 1
ATOM 623 O O . SER A 1 82 ? 17.195 31.538 3.805 1.00 42.97 82 SER A O 1
ATOM 625 N N . PHE A 1 83 ? 15.122 32.394 4.079 1.00 38.00 83 PHE A N 1
ATOM 626 C 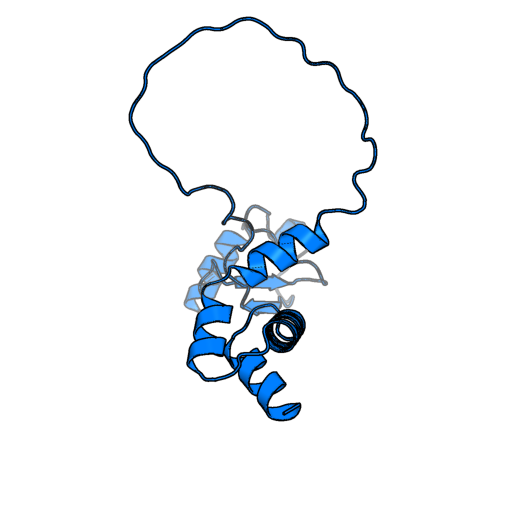CA . PHE A 1 83 ? 14.405 32.298 2.807 1.00 38.00 83 PHE A CA 1
ATOM 627 C C . PHE A 1 83 ? 15.120 31.629 1.623 1.00 38.00 83 PHE A C 1
ATOM 629 O O . PHE A 1 83 ? 16.152 32.086 1.137 1.00 38.00 83 PHE A O 1
ATOM 636 N N . GLY A 1 84 ? 14.472 30.578 1.114 1.00 49.94 84 GLY A N 1
ATOM 637 C CA . GLY A 1 84 ? 14.870 29.850 -0.080 1.00 49.94 84 GLY A CA 1
ATOM 638 C C . GLY A 1 84 ? 15.074 30.737 -1.306 1.00 49.94 84 GLY A C 1
ATOM 639 O O . GLY A 1 84 ? 14.228 31.555 -1.662 1.00 49.94 84 GLY A O 1
ATOM 640 N N . ILE A 1 85 ? 16.184 30.475 -1.992 1.00 46.81 85 ILE A N 1
ATOM 641 C CA . ILE A 1 85 ? 16.407 30.836 -3.387 1.00 46.81 85 ILE A CA 1
ATOM 642 C C . ILE A 1 85 ? 16.683 29.526 -4.139 1.00 46.81 85 ILE A C 1
ATOM 644 O O . ILE A 1 85 ? 17.787 28.990 -4.139 1.00 46.81 85 ILE A O 1
ATOM 648 N N . ASN A 1 86 ? 15.597 28.982 -4.687 1.00 49.94 86 ASN A N 1
ATOM 649 C CA . ASN A 1 86 ? 15.481 28.115 -5.863 1.00 49.94 86 ASN A CA 1
ATOM 650 C C . ASN A 1 86 ? 16.785 27.500 -6.421 1.00 49.94 86 ASN A C 1
ATOM 652 O O . ASN A 1 86 ? 17.483 28.122 -7.216 1.00 49.94 86 ASN A O 1
ATOM 656 N N . HIS A 1 87 ? 17.031 26.225 -6.105 1.00 43.12 87 HIS A N 1
ATOM 657 C CA . HIS A 1 87 ? 17.882 25.321 -6.892 1.00 43.12 87 HIS A CA 1
ATOM 658 C C . HIS A 1 87 ? 16.988 24.311 -7.642 1.00 43.12 87 HIS A C 1
ATOM 660 O O . HIS A 1 87 ? 16.887 23.143 -7.280 1.00 43.12 87 HIS A O 1
ATOM 666 N N . PHE A 1 88 ? 16.281 24.788 -8.671 1.00 51.25 88 PHE A N 1
ATOM 667 C CA . PHE A 1 88 ? 15.328 24.026 -9.498 1.00 51.25 88 PHE A CA 1
ATOM 668 C C . PHE A 1 88 ? 15.982 23.502 -10.797 1.00 51.25 88 PHE A C 1
ATOM 670 O O . PHE A 1 88 ? 15.485 23.735 -11.890 1.00 51.25 88 PHE A O 1
ATOM 677 N N . GLY A 1 89 ? 17.130 22.818 -10.733 1.00 52.44 89 GLY A N 1
ATOM 678 C CA . GLY A 1 89 ? 17.743 22.365 -11.996 1.00 52.44 89 GLY A CA 1
ATOM 679 C C . GLY A 1 89 ? 18.892 21.368 -11.975 1.00 52.44 89 GLY A C 1
ATOM 680 O O . GLY A 1 89 ? 19.356 21.013 -13.049 1.00 52.44 89 GLY A O 1
ATOM 681 N N . THR A 1 90 ? 19.369 20.889 -10.824 1.00 51.09 90 THR A N 1
ATOM 682 C CA . THR A 1 90 ? 20.581 20.037 -10.790 1.00 51.09 90 THR A CA 1
ATOM 683 C C . THR A 1 90 ? 20.403 18.688 -10.093 1.00 51.09 90 THR A C 1
ATOM 685 O O . THR A 1 90 ? 21.314 17.865 -10.101 1.00 51.09 90 THR A O 1
ATOM 688 N N . SER A 1 91 ? 19.225 18.409 -9.532 1.00 49.78 91 SER A N 1
ATOM 689 C CA . SER A 1 91 ? 18.960 17.200 -8.740 1.00 49.78 91 SER A CA 1
ATOM 690 C C . SER A 1 91 ? 18.600 15.950 -9.556 1.00 49.78 91 SER A C 1
ATOM 692 O O . SER A 1 91 ? 18.688 14.855 -9.016 1.00 49.78 91 SER A O 1
ATOM 694 N N . PHE A 1 92 ? 18.259 16.072 -10.843 1.00 55.00 92 PHE A N 1
ATOM 695 C CA . PHE A 1 92 ? 17.982 14.913 -11.712 1.00 55.00 92 PHE A CA 1
ATOM 696 C C . PHE A 1 92 ? 19.256 14.342 -12.359 1.00 55.00 92 PHE A C 1
ATOM 698 O O . PHE A 1 92 ? 19.426 13.130 -12.460 1.00 55.00 92 PHE A O 1
ATOM 705 N N . GLU A 1 93 ? 20.205 15.208 -12.723 1.00 55.94 93 GLU A N 1
ATOM 706 C CA . GLU A 1 93 ? 21.475 14.787 -13.329 1.00 55.94 93 GLU A CA 1
ATOM 707 C C . GLU A 1 93 ? 22.404 14.111 -12.307 1.00 55.94 93 GLU A C 1
ATOM 709 O O . GLU A 1 93 ? 23.142 13.180 -12.633 1.00 55.94 93 GLU A O 1
ATOM 714 N N . GLN A 1 94 ? 22.329 14.556 -11.047 1.00 54.03 94 GLN A N 1
ATOM 715 C CA . GLN A 1 94 ? 23.027 13.937 -9.922 1.00 54.03 94 GLN A CA 1
ATOM 716 C C . GLN A 1 94 ? 22.529 12.502 -9.695 1.00 54.03 94 GLN A C 1
ATOM 718 O O . GLN A 1 94 ? 23.348 11.610 -9.500 1.00 54.03 94 GLN A O 1
ATOM 723 N N . ASP A 1 95 ? 21.215 12.269 -9.778 1.00 62.81 95 ASP A N 1
ATOM 724 C CA . ASP A 1 95 ? 20.600 10.946 -9.611 1.00 62.81 95 ASP A CA 1
ATOM 725 C C . ASP A 1 95 ? 20.960 10.005 -10.774 1.00 62.81 95 ASP A C 1
ATOM 727 O O . ASP A 1 95 ? 21.388 8.872 -10.557 1.00 62.81 95 ASP A O 1
ATOM 731 N N . MET A 1 96 ? 20.956 10.517 -12.012 1.00 62.00 96 MET A N 1
ATOM 732 C CA . MET A 1 96 ? 21.341 9.745 -13.199 1.00 62.00 96 MET A CA 1
ATOM 733 C C . MET A 1 96 ? 22.841 9.408 -13.232 1.00 62.00 96 MET A C 1
ATOM 735 O O . MET A 1 96 ? 23.218 8.302 -13.622 1.00 62.00 96 MET A O 1
ATOM 739 N N . ARG A 1 97 ? 23.714 10.310 -12.757 1.00 63.62 97 ARG A N 1
ATOM 740 C CA . ARG A 1 97 ? 25.147 10.017 -12.553 1.00 63.62 97 ARG A CA 1
ATOM 741 C C . ARG A 1 97 ? 25.376 9.012 -11.429 1.00 63.62 97 ARG A C 1
ATOM 743 O O . ARG A 1 97 ? 26.278 8.182 -11.542 1.00 63.62 97 ARG A O 1
ATOM 750 N N . ASN A 1 98 ? 24.566 9.067 -10.373 1.00 65.62 98 ASN A N 1
ATOM 751 C CA . ASN A 1 98 ? 24.616 8.092 -9.287 1.00 65.62 98 ASN A CA 1
ATOM 752 C C . ASN A 1 98 ? 24.149 6.705 -9.773 1.00 65.62 98 ASN A C 1
ATOM 754 O O . ASN A 1 98 ? 24.738 5.695 -9.394 1.00 65.62 98 ASN A O 1
ATOM 758 N N . MET A 1 99 ? 23.175 6.655 -10.693 1.00 65.19 99 MET A N 1
ATOM 759 C CA . MET A 1 99 ? 22.765 5.429 -11.389 1.00 65.19 99 MET A CA 1
ATOM 760 C C . MET A 1 99 ? 23.816 4.920 -12.386 1.00 65.19 99 MET A C 1
ATOM 762 O O . MET A 1 99 ? 24.044 3.715 -12.436 1.00 65.19 99 MET A O 1
ATOM 766 N N . MET A 1 100 ? 24.509 5.797 -13.124 1.00 60.91 100 MET A N 1
ATOM 767 C CA . MET A 1 100 ? 25.607 5.410 -14.032 1.00 60.91 100 MET A CA 1
ATOM 768 C C . MET A 1 100 ? 26.782 4.737 -13.312 1.00 60.91 100 MET A C 1
ATOM 770 O O . MET A 1 100 ? 27.464 3.911 -13.906 1.00 60.91 100 MET A O 1
ATOM 774 N N . ASN A 1 101 ? 27.027 5.069 -12.042 1.00 63.12 101 ASN A N 1
ATOM 775 C CA . ASN A 1 101 ? 28.084 4.446 -11.235 1.00 63.12 101 ASN A CA 1
ATOM 776 C C . ASN A 1 101 ? 27.568 3.265 -10.389 1.00 63.12 101 ASN A C 1
ATOM 778 O O . ASN A 1 101 ? 28.247 2.789 -9.481 1.00 63.12 101 ASN A O 1
ATOM 782 N N . SER A 1 102 ? 26.344 2.798 -10.647 1.00 72.38 102 SER A N 1
ATOM 783 C CA . SER A 1 102 ? 25.736 1.745 -9.844 1.00 72.38 102 SER A CA 1
ATOM 784 C C . SER A 1 102 ? 26.285 0.361 -10.226 1.00 72.38 102 SER A C 1
ATOM 786 O O . SER A 1 102 ? 26.425 0.061 -11.417 1.00 72.38 102 SER A O 1
ATOM 788 N N . PRO A 1 103 ? 26.547 -0.532 -9.247 1.00 71.88 103 PRO A N 1
ATOM 789 C CA . PRO A 1 103 ? 26.974 -1.910 -9.509 1.00 71.88 103 PRO A CA 1
ATOM 790 C C . PRO A 1 103 ? 25.993 -2.692 -10.400 1.00 71.88 103 PRO A C 1
ATOM 792 O O . PRO A 1 103 ? 26.400 -3.645 -11.059 1.00 71.88 103 PRO A O 1
ATOM 795 N N . VAL A 1 104 ? 24.728 -2.263 -10.483 1.00 75.56 104 VAL A N 1
ATOM 796 C CA . VAL A 1 104 ? 23.722 -2.844 -11.386 1.00 75.56 104 VAL A CA 1
ATOM 797 C C . VAL A 1 104 ? 24.039 -2.641 -12.868 1.00 75.56 104 VAL A C 1
ATOM 799 O O . VAL A 1 104 ? 23.854 -3.563 -13.657 1.00 75.56 104 VAL A O 1
ATOM 802 N N . ILE A 1 105 ? 24.533 -1.460 -13.258 1.00 79.44 105 ILE A N 1
ATOM 803 C CA . ILE A 1 105 ? 24.864 -1.170 -14.659 1.00 79.44 105 ILE A CA 1
ATOM 804 C C . ILE A 1 105 ? 26.026 -2.063 -15.092 1.00 79.44 105 ILE A C 1
ATOM 806 O O . ILE A 1 105 ? 25.964 -2.654 -16.163 1.00 79.44 105 ILE A O 1
ATOM 810 N N . ARG A 1 106 ? 27.015 -2.266 -14.211 1.00 76.69 106 ARG A N 1
ATOM 811 C CA . ARG A 1 106 ? 28.141 -3.177 -14.469 1.00 76.69 106 ARG A CA 1
ATOM 812 C C . ARG A 1 106 ? 27.680 -4.623 -14.653 1.00 76.69 106 ARG A C 1
ATOM 814 O O . ARG A 1 106 ? 28.180 -5.295 -15.543 1.00 76.69 106 ARG A O 1
ATOM 821 N N . ALA A 1 107 ? 26.697 -5.083 -13.876 1.00 76.62 107 ALA A N 1
ATOM 822 C CA . ALA A 1 107 ? 26.122 -6.419 -14.046 1.00 76.62 107 ALA A CA 1
ATOM 823 C C . ALA A 1 107 ? 25.371 -6.580 -15.387 1.00 76.62 107 ALA A C 1
ATOM 825 O O . ALA A 1 107 ? 25.415 -7.647 -15.997 1.00 76.62 107 ALA A O 1
ATOM 826 N N . LEU A 1 108 ? 24.708 -5.521 -15.872 1.00 80.69 108 LEU A N 1
ATOM 827 C CA . LEU A 1 108 ? 24.081 -5.501 -17.200 1.00 80.69 108 LEU A CA 1
ATOM 828 C C . LEU A 1 108 ? 25.133 -5.507 -18.320 1.00 80.69 108 LEU A C 1
ATOM 830 O O . LEU A 1 108 ? 24.985 -6.246 -19.294 1.00 80.69 108 LEU A O 1
ATOM 834 N N . GLU A 1 109 ? 26.223 -4.754 -18.156 1.00 79.69 109 GLU A N 1
ATOM 835 C CA . GLU A 1 109 ? 27.362 -4.754 -19.082 1.00 79.69 109 GLU A CA 1
ATOM 836 C C . GLU A 1 109 ? 28.053 -6.126 -19.140 1.00 79.69 109 GLU A C 1
ATOM 838 O O . GLU A 1 109 ? 28.346 -6.611 -20.232 1.00 79.69 109 GLU A O 1
ATOM 843 N N . GLU A 1 110 ? 28.240 -6.798 -17.998 1.00 76.12 110 GLU A N 1
ATOM 844 C CA . GLU A 1 110 ? 28.769 -8.171 -17.930 1.00 76.12 110 GLU A CA 1
ATOM 845 C C . GLU A 1 110 ? 27.851 -9.193 -18.618 1.00 76.12 110 GLU A C 1
ATOM 847 O O . GLU A 1 110 ? 28.335 -10.165 -19.199 1.00 76.12 110 GLU A O 1
ATOM 852 N N . MET A 1 111 ? 26.536 -8.950 -18.625 1.00 77.12 111 MET A N 1
ATOM 853 C CA . MET A 1 111 ? 25.566 -9.736 -19.398 1.00 77.12 111 MET A CA 1
ATOM 854 C C . MET A 1 111 ? 25.537 -9.393 -20.899 1.00 77.12 111 MET A C 1
ATOM 856 O O . MET A 1 111 ? 24.837 -10.057 -21.664 1.00 77.12 111 MET A O 1
ATOM 860 N N . GLY A 1 112 ? 26.311 -8.399 -21.345 1.00 79.62 112 GLY A N 1
ATOM 861 C CA . GLY A 1 112 ? 26.428 -7.993 -22.748 1.00 79.62 112 GLY A CA 1
ATOM 862 C C . GLY A 1 112 ? 25.579 -6.782 -23.142 1.00 79.62 112 GLY A C 1
ATOM 863 O O . GLY A 1 112 ? 25.599 -6.384 -24.308 1.00 79.62 112 GLY A O 1
ATOM 864 N N . PHE A 1 113 ? 24.865 -6.159 -22.200 1.00 81.75 113 PHE A N 1
ATOM 865 C CA . PHE A 1 113 ? 24.152 -4.901 -22.421 1.00 81.75 113 PHE A CA 1
ATOM 866 C C . PHE A 1 113 ? 25.100 -3.725 -22.180 1.00 81.75 113 PHE A C 1
ATOM 868 O O . PHE A 1 113 ? 25.084 -3.090 -21.130 1.00 81.75 113 PHE A O 1
ATOM 875 N N . VAL A 1 114 ? 25.957 -3.449 -23.163 1.00 81.62 114 VAL A N 1
ATOM 876 C CA . VAL A 1 114 ? 26.958 -2.365 -23.097 1.00 81.62 114 VAL A CA 1
ATOM 877 C C . VAL A 1 114 ? 26.360 -0.964 -23.270 1.00 81.62 114 VAL A C 1
ATOM 879 O O . VAL A 1 114 ? 27.035 0.038 -23.040 1.00 81.62 114 VAL A O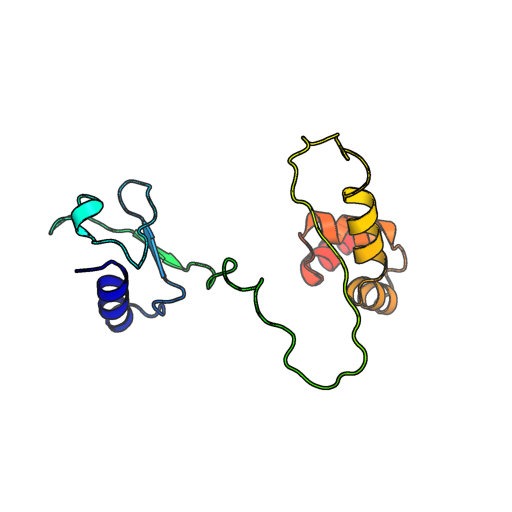 1
ATOM 882 N N . ASP A 1 115 ? 25.094 -0.871 -23.687 1.00 83.81 115 ASP A N 1
ATOM 883 C CA . ASP A 1 115 ? 24.418 0.409 -23.880 1.00 83.81 115 ASP A CA 1
ATOM 884 C C . ASP A 1 115 ? 23.908 0.954 -22.542 1.00 83.81 115 ASP A C 1
ATOM 886 O O . ASP A 1 115 ? 22.802 0.665 -22.078 1.00 83.81 115 ASP A O 1
ATOM 890 N N . GLN A 1 116 ? 24.752 1.760 -21.902 1.00 79.25 116 GLN A N 1
ATOM 891 C CA . GLN A 1 116 ? 24.443 2.358 -20.607 1.00 79.25 116 GLN A CA 1
ATOM 892 C C . GLN A 1 116 ? 23.182 3.234 -20.657 1.00 79.25 116 GLN A C 1
ATOM 894 O O . GLN A 1 116 ? 22.432 3.267 -19.685 1.00 79.25 116 GLN A O 1
ATOM 899 N N . ALA A 1 117 ? 22.896 3.907 -21.777 1.00 81.06 117 ALA A N 1
ATOM 900 C CA . ALA A 1 117 ? 21.714 4.758 -21.904 1.00 81.06 117 ALA A CA 1
ATOM 901 C C . ALA A 1 117 ? 20.420 3.931 -21.936 1.00 81.06 117 ALA A C 1
ATOM 903 O O . ALA A 1 117 ? 19.448 4.279 -21.262 1.00 81.06 117 ALA A O 1
ATOM 904 N N . ALA A 1 118 ? 20.404 2.817 -22.666 1.00 82.31 118 ALA A N 1
ATOM 905 C CA . ALA A 1 118 ? 19.304 1.864 -22.663 1.00 82.31 118 ALA A CA 1
ATOM 906 C C . ALA A 1 118 ? 19.132 1.242 -21.273 1.00 82.31 118 ALA A C 1
ATOM 908 O O . ALA A 1 118 ? 18.010 1.189 -20.771 1.00 82.31 118 ALA A O 1
ATOM 909 N N . ASN A 1 119 ? 20.232 0.862 -20.613 1.00 84.06 119 ASN A N 1
ATOM 910 C CA . ASN A 1 119 ? 20.208 0.296 -19.263 1.00 84.06 119 ASN A CA 1
ATOM 911 C C . ASN A 1 119 ? 19.605 1.272 -18.244 1.00 84.06 119 ASN A C 1
ATOM 913 O O . ASN A 1 119 ? 18.740 0.893 -17.458 1.00 84.06 119 ASN A O 1
ATOM 917 N N . ILE A 1 120 ? 20.008 2.545 -18.289 1.00 81.25 120 ILE A N 1
ATOM 918 C CA . ILE A 1 120 ? 19.457 3.604 -17.433 1.00 81.25 120 ILE A CA 1
ATOM 919 C C . ILE A 1 120 ? 17.969 3.801 -17.718 1.00 81.25 120 ILE A C 1
ATOM 921 O O . ILE A 1 120 ? 17.182 3.892 -16.783 1.00 81.25 120 ILE A O 1
ATOM 925 N N . ARG A 1 121 ? 17.559 3.837 -18.991 1.00 81.62 121 ARG A N 1
ATOM 926 C CA . ARG A 1 121 ? 16.145 3.999 -19.370 1.00 81.62 121 ARG A CA 1
ATOM 927 C C . ARG A 1 121 ? 15.291 2.824 -18.907 1.00 81.62 121 ARG A C 1
ATOM 929 O O . ARG A 1 121 ? 14.188 3.049 -18.420 1.00 81.62 121 ARG A O 1
ATOM 936 N N . ALA A 1 122 ? 15.805 1.604 -19.022 1.00 83.88 122 ALA A N 1
ATOM 937 C CA . ALA A 1 122 ? 15.139 0.401 -18.547 1.00 83.88 122 ALA A CA 1
ATOM 938 C C . ALA A 1 122 ? 15.000 0.415 -17.019 1.00 83.88 122 ALA A C 1
ATOM 940 O O . ALA A 1 122 ? 13.904 0.222 -16.509 1.00 83.88 122 ALA A O 1
ATOM 941 N N . LEU A 1 123 ? 16.069 0.752 -16.293 1.00 83.25 123 LEU A N 1
ATOM 942 C CA . LEU A 1 123 ? 16.039 0.877 -14.834 1.00 83.25 123 LEU A CA 1
ATOM 943 C C . LEU A 1 123 ? 15.135 2.021 -14.360 1.00 83.25 123 LEU A C 1
ATOM 945 O O . LEU A 1 123 ? 14.439 1.873 -13.364 1.00 83.25 123 LEU A O 1
ATOM 949 N N . LEU A 1 124 ? 15.088 3.148 -15.072 1.00 79.75 124 LEU A N 1
ATOM 950 C CA . LEU A 1 124 ? 14.148 4.231 -14.774 1.00 79.75 124 LEU A CA 1
ATOM 951 C C . LEU A 1 124 ? 12.698 3.784 -14.990 1.00 79.75 124 LEU A C 1
ATOM 953 O O . LEU A 1 124 ? 11.839 4.087 -14.165 1.00 79.75 124 LEU A O 1
ATOM 957 N N . ALA A 1 125 ? 12.427 3.038 -16.066 1.00 78.94 125 ALA A N 1
ATOM 958 C CA . ALA A 1 125 ? 11.095 2.513 -16.360 1.00 78.94 125 ALA A CA 1
ATOM 959 C C . ALA A 1 125 ? 10.634 1.469 -15.330 1.00 78.94 125 ALA A C 1
ATOM 961 O O . ALA A 1 125 ? 9.441 1.368 -15.049 1.00 78.94 125 ALA A O 1
ATOM 962 N N . THR A 1 126 ? 11.571 0.720 -14.747 1.00 81.88 126 THR A N 1
ATOM 963 C CA . THR A 1 126 ? 11.284 -0.364 -13.796 1.00 81.88 126 THR A CA 1
ATOM 964 C C . THR A 1 126 ? 11.434 0.056 -12.338 1.00 81.88 126 THR A C 1
ATOM 966 O O . THR A 1 126 ? 11.186 -0.744 -11.437 1.00 81.88 126 THR A O 1
ATOM 969 N N . GLY A 1 127 ? 11.823 1.309 -12.082 1.00 76.50 127 GLY A N 1
ATOM 970 C CA . GLY A 1 127 ? 12.031 1.829 -10.732 1.00 76.50 127 GLY A CA 1
ATOM 971 C C . GLY A 1 127 ? 13.275 1.268 -10.034 1.00 76.50 127 GLY A C 1
ATOM 972 O O . GLY A 1 127 ? 13.296 1.179 -8.808 1.00 76.50 127 GLY A O 1
ATOM 973 N N . GLY A 1 128 ? 14.299 0.886 -10.800 1.00 73.94 128 GLY A N 1
ATOM 974 C CA . GLY A 1 128 ? 15.582 0.377 -10.312 1.00 73.94 128 GLY A CA 1
ATOM 975 C C . GLY A 1 128 ? 15.662 -1.147 -10.205 1.00 73.94 128 GLY A C 1
ATOM 976 O O . GLY A 1 128 ? 16.655 -1.660 -9.693 1.00 73.94 128 GLY A O 1
ATOM 977 N N . ASP A 1 129 ? 14.649 -1.877 -10.682 1.00 81.81 129 ASP A N 1
ATOM 978 C CA . ASP A 1 129 ? 14.666 -3.340 -10.704 1.00 81.81 129 ASP A CA 1
ATOM 979 C C . ASP A 1 129 ? 15.420 -3.877 -11.927 1.00 81.81 129 ASP A C 1
ATOM 981 O O . ASP A 1 129 ? 15.062 -3.603 -13.076 1.00 81.81 129 ASP A O 1
ATOM 985 N N . VAL A 1 130 ? 16.462 -4.667 -11.663 1.00 80.94 130 VAL A N 1
ATOM 986 C CA . VAL A 1 130 ? 17.368 -5.213 -12.684 1.00 80.94 130 VAL A CA 1
ATOM 987 C C . VAL A 1 130 ? 16.672 -6.252 -13.554 1.00 80.94 130 VAL A C 1
ATOM 989 O O . VAL A 1 130 ? 16.836 -6.236 -14.767 1.00 80.94 130 VAL A O 1
ATOM 992 N N . ASN A 1 131 ? 15.885 -7.146 -12.949 1.00 83.31 131 ASN A N 1
ATOM 993 C CA . ASN A 1 131 ? 15.242 -8.251 -13.664 1.00 83.31 131 ASN A CA 1
ATOM 994 C C . ASN A 1 131 ? 14.221 -7.726 -14.675 1.00 83.31 131 ASN A C 1
ATOM 996 O O . ASN A 1 131 ? 14.234 -8.112 -15.841 1.00 83.31 131 ASN A O 1
ATOM 1000 N N . SER A 1 132 ? 13.404 -6.767 -14.249 1.00 87.56 132 SER A N 1
ATOM 1001 C CA . SER A 1 132 ? 12.447 -6.085 -15.113 1.00 87.56 132 SER A CA 1
ATOM 1002 C C . SER A 1 132 ? 13.158 -5.237 -16.175 1.00 87.56 132 SER A C 1
ATOM 1004 O O . SER A 1 132 ? 12.674 -5.118 -17.299 1.00 87.56 132 SER A O 1
ATOM 1006 N N . ALA A 1 133 ? 14.323 -4.657 -15.849 1.00 83.56 133 ALA A N 1
ATOM 1007 C CA . ALA A 1 133 ? 15.098 -3.860 -16.800 1.00 83.56 133 ALA A CA 1
ATOM 1008 C C . ALA A 1 133 ? 15.696 -4.732 -17.910 1.00 83.56 133 ALA A C 1
ATOM 1010 O O . ALA A 1 133 ? 15.670 -4.340 -19.073 1.00 83.56 133 ALA A O 1
ATOM 1011 N N . ILE A 1 134 ? 16.163 -5.937 -17.574 1.00 84.00 134 ILE A N 1
ATOM 1012 C CA . ILE A 1 134 ? 16.627 -6.934 -18.548 1.00 84.00 134 ILE A CA 1
ATOM 1013 C C . ILE A 1 134 ? 15.494 -7.301 -19.510 1.00 84.00 134 ILE A C 1
ATOM 1015 O O . ILE A 1 134 ? 15.699 -7.309 -20.722 1.00 84.00 134 ILE A O 1
ATOM 1019 N N . GLU A 1 135 ? 14.290 -7.549 -18.990 1.00 84.69 135 GLU A N 1
ATOM 1020 C CA . GLU A 1 135 ? 13.117 -7.869 -19.810 1.00 84.69 135 GLU A CA 1
ATOM 1021 C C . GLU A 1 135 ? 12.745 -6.706 -20.750 1.00 84.69 135 GLU A C 1
ATOM 1023 O O . GLU A 1 135 ? 12.480 -6.912 -21.936 1.00 84.69 135 GLU A O 1
ATOM 1028 N N . PHE A 1 136 ? 12.835 -5.464 -20.261 1.00 83.25 136 PHE A N 1
ATOM 1029 C CA . PHE A 1 136 ? 12.593 -4.258 -21.055 1.00 83.25 136 PHE A CA 1
ATOM 1030 C C . PHE A 1 136 ? 13.636 -4.052 -22.169 1.00 83.25 136 PHE A C 1
ATOM 1032 O O . PHE A 1 136 ? 13.279 -3.655 -23.282 1.00 83.25 136 PHE A O 1
ATOM 1039 N N . LEU A 1 137 ? 14.912 -4.340 -21.888 1.00 83.88 137 LEU A N 1
ATOM 1040 C CA . LEU A 1 137 ? 16.017 -4.268 -22.851 1.00 83.88 137 LEU A CA 1
ATOM 1041 C C . LEU A 1 137 ? 15.921 -5.352 -23.924 1.00 83.88 137 LEU A C 1
ATOM 1043 O O . LEU A 1 137 ? 16.188 -5.082 -25.090 1.00 83.88 137 LEU A O 1
ATOM 1047 N N . LEU A 1 138 ? 15.512 -6.564 -23.547 1.00 83.62 138 LEU A N 1
ATOM 1048 C CA . LEU A 1 138 ? 15.266 -7.662 -24.483 1.00 83.62 138 LEU A CA 1
ATOM 1049 C C . LEU A 1 138 ? 14.080 -7.370 -25.405 1.00 83.62 138 LEU A C 1
ATOM 1051 O O . LEU A 1 138 ? 14.119 -7.738 -26.576 1.00 83.62 138 LEU A O 1
ATOM 1055 N N . ALA A 1 139 ? 13.052 -6.685 -24.898 1.00 81.38 139 ALA A N 1
ATOM 1056 C CA . ALA A 1 139 ? 11.887 -6.289 -25.685 1.00 81.38 139 ALA A CA 1
ATOM 1057 C C . ALA A 1 139 ? 12.189 -5.196 -26.730 1.00 81.38 139 ALA A C 1
ATOM 1059 O O . ALA A 1 139 ? 11.443 -5.065 -27.697 1.00 81.38 139 ALA A O 1
ATOM 1060 N N . HIS A 1 140 ? 13.264 -4.422 -26.545 1.00 71.06 140 HIS A N 1
ATOM 1061 C CA . HIS A 1 140 ? 13.653 -3.299 -27.411 1.00 71.06 140 HIS A CA 1
ATOM 1062 C C . HIS A 1 140 ? 15.020 -3.497 -28.089 1.00 71.06 140 HIS A C 1
ATOM 1064 O O . HIS A 1 140 ? 15.645 -2.517 -28.499 1.00 71.06 140 HIS A O 1
ATOM 1070 N N . ARG A 1 141 ? 15.488 -4.747 -28.180 1.00 63.75 141 ARG A N 1
ATOM 1071 C CA . ARG A 1 141 ? 16.755 -5.109 -28.821 1.00 63.75 141 ARG A CA 1
ATOM 1072 C C . ARG A 1 141 ? 16.648 -5.190 -30.342 1.00 63.75 141 ARG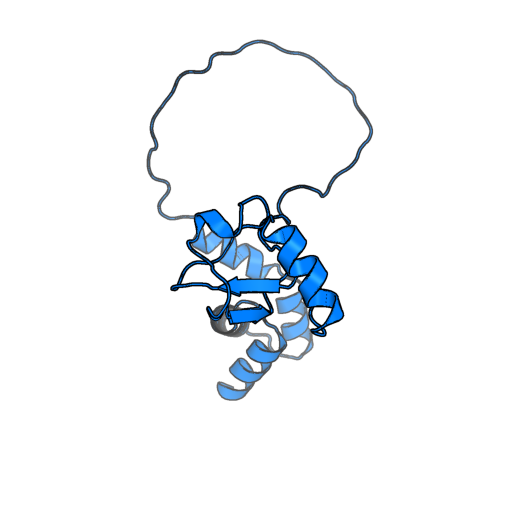 A C 1
ATOM 1074 O O . ARG A 1 141 ? 15.635 -5.728 -30.837 1.00 63.75 141 ARG A O 1
#